Protein AF-A0A356E1S8-F1 (afdb_monomer_lite)

Secondary structure (DSSP, 8-state):
---HHHHHHHHHHH---HHHHHHHHHHHHHT-

Foldseek 3Di:
DQDPVNVLVVCCVVPVPVVVSVVVVVVVVVVD

Radius of gyration: 9.49 Å; chains: 1; bounding box: 22×16×20 Å

Structure (mmCIF, N/CA/C/O backbone):
data_AF-A0A356E1S8-F1
#
_entry.id   AF-A0A356E1S8-F1
#
loop_
_atom_site.group_PDB
_atom_site.id
_atom_site.type_symbol
_atom_site.label_atom_id
_atom_site.label_alt_id
_atom_site.label_comp_id
_atom_site.label_asym_id
_atom_site.label_entity_id
_atom_site.label_seq_id
_atom_site.pdbx_PDB_ins_code
_atom_site.Cartn_x
_atom_site.Cartn_y
_atom_site.Cartn_z
_atom_site.occupancy
_atom_site.B_iso_or_equiv
_atom_site.auth_seq_id
_atom_site.auth_comp_id
_atom_site.auth_asym_id
_atom_site.auth_atom_id
_atom_site.pdbx_PDB_model_num
ATOM 1 N N . MET A 1 1 ? 9.767 16.093 6.652 1.00 72.88 1 MET A N 1
ATOM 2 C CA . MET A 1 1 ? 9.326 15.366 5.444 1.00 72.88 1 MET A CA 1
ATOM 3 C C . MET A 1 1 ? 8.532 14.176 5.923 1.00 72.88 1 MET A C 1
ATOM 5 O O . MET A 1 1 ? 8.942 13.591 6.914 1.00 72.88 1 MET A O 1
ATOM 9 N N . VAL A 1 2 ? 7.405 13.888 5.282 1.00 78.62 2 VAL A N 1
ATOM 10 C CA . VAL A 1 2 ? 6.611 12.685 5.564 1.00 78.62 2 VAL A CA 1
ATOM 11 C C . VAL A 1 2 ? 7.362 11.485 4.984 1.00 78.62 2 VAL A C 1
ATOM 13 O O . VAL A 1 2 ? 7.844 11.583 3.852 1.00 78.62 2 VAL A O 1
ATOM 16 N N . THR A 1 3 ? 7.517 10.401 5.747 1.00 89.25 3 THR A N 1
ATOM 17 C CA . THR A 1 3 ? 8.143 9.167 5.235 1.00 89.25 3 THR A CA 1
ATOM 18 C C . THR A 1 3 ? 7.165 8.365 4.378 1.00 89.25 3 THR A C 1
ATOM 20 O O . THR A 1 3 ? 5.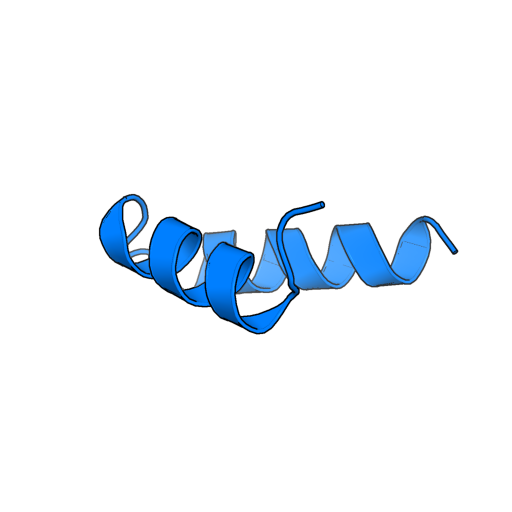954 8.596 4.402 1.00 89.25 3 THR A O 1
ATOM 23 N N . ARG A 1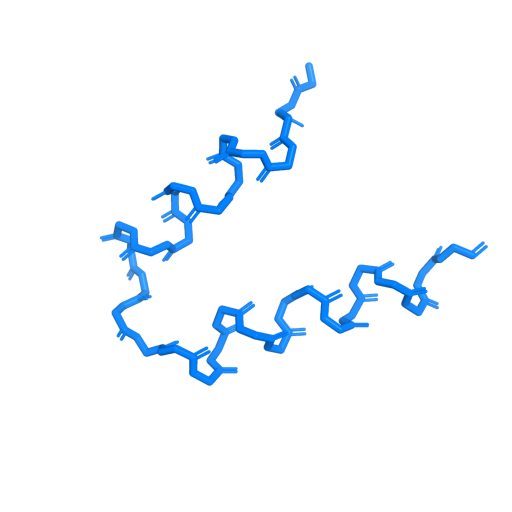 4 ? 7.676 7.391 3.617 1.00 86.38 4 ARG A N 1
ATOM 24 C CA . ARG A 1 4 ? 6.823 6.508 2.812 1.00 86.38 4 ARG A CA 1
ATOM 25 C C . ARG A 1 4 ? 5.850 5.713 3.686 1.00 86.38 4 ARG A C 1
ATOM 27 O O . ARG A 1 4 ? 4.679 5.609 3.331 1.00 86.38 4 ARG A O 1
ATOM 34 N N . GLU A 1 5 ? 6.294 5.221 4.846 1.00 90.25 5 GLU A N 1
ATOM 35 C CA . GLU A 1 5 ? 5.417 4.500 5.779 1.00 90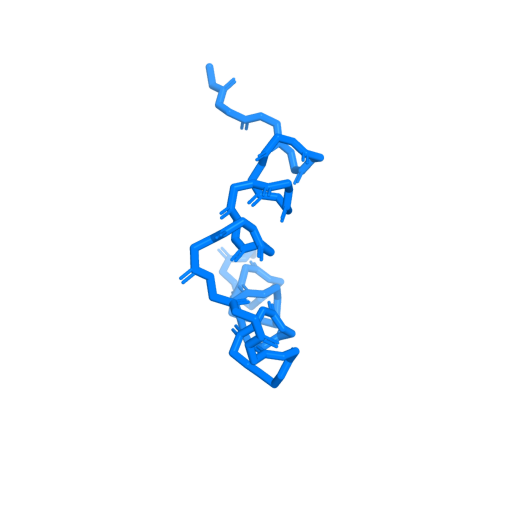.25 5 GLU A CA 1
ATOM 36 C C . GLU A 1 5 ? 4.324 5.410 6.364 1.00 90.25 5 GLU A C 1
ATOM 38 O O . GLU A 1 5 ? 3.168 4.999 6.503 1.00 90.25 5 GLU A O 1
ATOM 43 N N . GLU A 1 6 ? 4.658 6.666 6.677 1.00 90.50 6 GLU A N 1
ATOM 44 C CA . GLU A 1 6 ? 3.682 7.649 7.158 1.00 90.50 6 GLU A CA 1
ATOM 45 C C . GLU A 1 6 ? 2.647 7.994 6.075 1.00 90.50 6 GLU A C 1
ATOM 47 O O . GLU A 1 6 ? 1.450 8.080 6.367 1.00 90.50 6 GLU A O 1
ATOM 52 N N . ALA A 1 7 ? 3.084 8.138 4.820 1.00 88.44 7 ALA A N 1
ATOM 53 C CA . ALA A 1 7 ? 2.201 8.366 3.680 1.00 88.44 7 ALA A CA 1
ATOM 54 C C . ALA A 1 7 ? 1.264 7.173 3.436 1.00 88.44 7 ALA A C 1
ATOM 56 O O . ALA A 1 7 ? 0.066 7.378 3.236 1.00 88.44 7 ALA A O 1
ATOM 57 N N . GLU A 1 8 ? 1.767 5.936 3.521 1.00 89.31 8 GLU A N 1
ATOM 58 C CA . GLU A 1 8 ? 0.950 4.725 3.385 1.00 89.31 8 GLU A CA 1
ATOM 59 C C . GLU A 1 8 ? -0.146 4.657 4.454 1.00 89.31 8 GLU A C 1
ATOM 61 O O . GLU A 1 8 ? -1.320 4.433 4.144 1.00 89.31 8 GLU A O 1
ATOM 66 N N . SER A 1 9 ? 0.226 4.897 5.714 1.00 91.00 9 SER A N 1
ATOM 67 C CA . SER A 1 9 ? -0.707 4.877 6.844 1.00 91.00 9 SER A CA 1
ATOM 68 C C . SER A 1 9 ? -1.830 5.904 6.668 1.00 91.00 9 SER A C 1
ATOM 70 O O . SER A 1 9 ? -3.010 5.597 6.864 1.00 91.00 9 SER A O 1
ATOM 72 N N . LEU A 1 10 ? -1.491 7.118 6.219 1.00 91.00 10 LEU A N 1
ATOM 73 C CA . LEU A 1 10 ? -2.473 8.163 5.930 1.00 91.00 10 LEU A CA 1
ATOM 74 C C . LEU A 1 10 ? -3.356 7.813 4.727 1.00 91.00 10 LEU A C 1
ATOM 76 O O . LEU A 1 10 ? -4.575 7.986 4.798 1.00 91.00 10 LEU A O 1
ATOM 80 N N . LEU A 1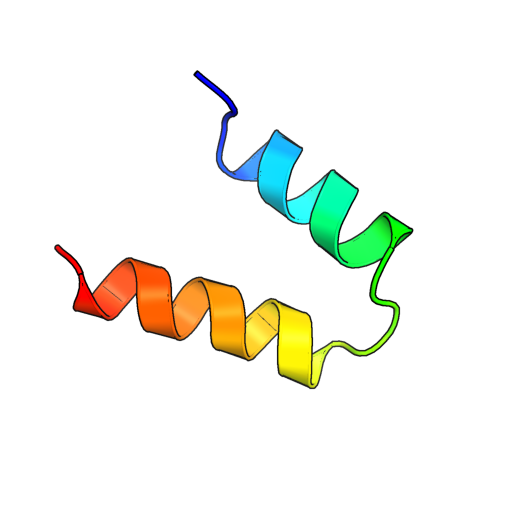 11 ? -2.774 7.288 3.647 1.00 90.00 11 LEU A N 1
ATOM 81 C CA . LEU A 1 11 ? -3.519 6.885 2.455 1.00 90.00 11 LEU A CA 1
ATOM 82 C C . LEU A 1 11 ? -4.551 5.809 2.788 1.00 90.00 11 LEU A C 1
ATOM 84 O O . LEU A 1 11 ? -5.717 5.985 2.449 1.00 90.00 11 LEU A O 1
ATOM 88 N N . ARG A 1 12 ? -4.168 4.765 3.530 1.00 90.38 12 ARG A N 1
ATOM 89 C CA . ARG A 1 12 ? -5.093 3.704 3.959 1.00 90.38 12 ARG A CA 1
ATOM 90 C C . ARG A 1 12 ? -6.155 4.207 4.939 1.00 90.38 12 ARG A C 1
ATOM 92 O O . ARG A 1 12 ? -7.294 3.750 4.893 1.00 90.38 12 ARG A O 1
ATOM 99 N N . LYS A 1 13 ? -5.814 5.170 5.805 1.00 90.81 13 LYS A N 1
ATOM 100 C CA . LYS A 1 13 ? -6.756 5.766 6.767 1.00 90.81 13 LYS A CA 1
ATOM 101 C C . LYS A 1 13 ? -7.888 6.539 6.086 1.00 90.81 13 LYS A C 1
ATOM 103 O O . LYS A 1 13 ? -9.019 6.487 6.562 1.00 90.81 13 LYS A O 1
ATOM 108 N N . TYR A 1 14 ? -7.586 7.281 5.021 1.00 90.25 14 TYR A N 1
ATOM 109 C CA . TYR A 1 14 ? -8.559 8.155 4.355 1.00 90.25 14 TYR A CA 1
ATOM 110 C C . TYR A 1 14 ? -9.121 7.575 3.050 1.00 90.25 14 TYR A C 1
ATOM 112 O O . TYR A 1 14 ? -10.202 7.981 2.631 1.00 90.25 14 TYR A O 1
ATOM 120 N N . ASN A 1 15 ? -8.434 6.608 2.437 1.00 86.88 15 ASN A N 1
ATOM 121 C CA . ASN A 1 15 ? -8.852 5.929 1.215 1.00 86.88 15 ASN A CA 1
ATOM 122 C C . ASN A 1 15 ? -8.816 4.407 1.428 1.00 86.88 15 ASN A C 1
ATOM 124 O O . ASN A 1 15 ? -7.783 3.779 1.205 1.00 86.88 15 ASN A O 1
ATOM 128 N N . PRO A 1 16 ? -9.947 3.777 1.793 1.00 81.75 16 PRO A N 1
ATOM 129 C CA . PRO A 1 16 ? -10.016 2.323 1.964 1.00 81.75 16 PRO A CA 1
ATOM 130 C C . PRO A 1 16 ? -9.955 1.556 0.630 1.00 81.75 16 PRO A C 1
ATOM 132 O O . PRO A 1 16 ? -9.970 0.328 0.617 1.00 81.75 16 PRO A O 1
ATOM 135 N N . ASN A 1 17 ? -9.937 2.260 -0.506 1.00 91.25 17 ASN A N 1
ATOM 136 C CA . ASN A 1 17 ? -9.819 1.649 -1.821 1.00 91.25 17 ASN A CA 1
ATOM 137 C C . ASN A 1 17 ? -8.345 1.391 -2.157 1.00 91.25 17 ASN A C 1
ATOM 139 O O . ASN A 1 17 ? -7.624 2.294 -2.586 1.00 91.25 17 ASN A O 1
ATOM 143 N N . GLU A 1 18 ? -7.938 0.132 -2.021 1.00 87.75 18 GLU A N 1
ATOM 144 C CA . GLU A 1 18 ? -6.586 -0.353 -2.317 1.00 87.75 18 GLU A CA 1
ATOM 145 C C . GLU A 1 18 ? -6.104 -0.000 -3.733 1.00 87.75 18 GLU A C 1
ATOM 147 O O . GL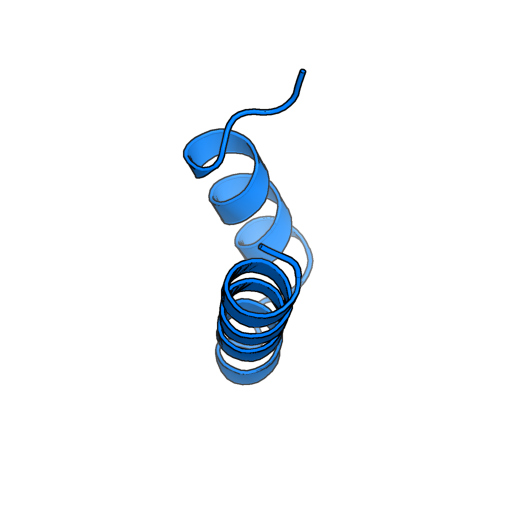U A 1 18 ? -4.921 0.269 -3.923 1.00 87.75 18 GLU A O 1
ATOM 152 N N . ALA A 1 19 ? -7.001 0.078 -4.725 1.00 87.81 19 ALA A N 1
ATOM 153 C CA . ALA A 1 19 ? -6.617 0.440 -6.091 1.00 87.81 19 ALA A CA 1
ATOM 154 C C . ALA A 1 19 ? -6.104 1.887 -6.189 1.00 87.81 19 ALA A C 1
ATOM 156 O O . ALA A 1 19 ? -5.184 2.168 -6.955 1.00 87.81 19 ALA A O 1
ATOM 157 N N . LEU A 1 20 ? -6.668 2.804 -5.393 1.00 86.12 20 LEU A N 1
ATOM 158 C CA . LEU A 1 20 ? -6.227 4.202 -5.349 1.00 86.12 20 LEU A CA 1
ATOM 159 C C . LEU A 1 20 ? -4.914 4.353 -4.574 1.00 86.12 20 LEU A C 1
ATOM 161 O O . LEU A 1 20 ? -4.061 5.143 -4.973 1.00 86.12 20 LEU A O 1
ATOM 165 N N . VAL A 1 21 ? -4.733 3.571 -3.505 1.00 87.88 21 VAL A N 1
ATOM 166 C CA . VAL A 1 21 ? -3.475 3.522 -2.743 1.00 87.88 21 VAL A CA 1
ATOM 167 C C . VAL A 1 21 ? -2.343 2.989 -3.625 1.00 87.88 21 VAL A C 1
ATOM 169 O O . VAL A 1 21 ? -1.289 3.610 -3.715 1.00 87.88 21 VAL A O 1
ATOM 172 N N . TYR A 1 22 ? -2.586 1.895 -4.350 1.00 87.88 22 TYR A N 1
ATOM 173 C CA . TYR A 1 22 ? -1.628 1.326 -5.298 1.00 87.88 22 TYR A CA 1
ATOM 174 C C . TYR A 1 22 ? -1.279 2.302 -6.430 1.00 87.88 22 TYR A C 1
ATOM 176 O O . TYR A 1 22 ? -0.104 2.509 -6.727 1.00 87.88 22 TYR A O 1
ATOM 184 N N . HIS A 1 23 ? -2.282 2.968 -7.012 1.00 88.62 23 HIS A N 1
ATOM 185 C CA . HIS A 1 23 ? -2.059 3.982 -8.044 1.00 88.62 23 HIS A CA 1
ATOM 186 C C . HIS A 1 23 ? -1.146 5.119 -7.557 1.00 88.62 23 HIS A C 1
ATOM 188 O O . HIS A 1 23 ? -0.270 5.556 -8.301 1.00 88.62 23 HIS A O 1
ATOM 194 N N . ALA A 1 24 ? -1.316 5.590 -6.316 1.00 85.81 24 ALA A N 1
ATOM 195 C CA . ALA A 1 24 ? -0.464 6.637 -5.751 1.00 85.81 24 ALA A CA 1
ATOM 196 C C . ALA A 1 24 ? 1.019 6.220 -5.700 1.00 85.81 24 ALA A C 1
ATOM 198 O O . ALA A 1 24 ? 1.881 7.030 -6.040 1.00 85.81 24 ALA A O 1
ATOM 199 N N . PHE A 1 25 ? 1.310 4.958 -5.363 1.00 85.50 25 PHE A N 1
ATOM 200 C CA . PHE A 1 25 ? 2.678 4.428 -5.366 1.00 85.50 25 PHE A CA 1
ATOM 201 C C . PHE A 1 25 ? 3.254 4.258 -6.775 1.00 85.50 25 PHE A C 1
ATOM 203 O O . PHE A 1 25 ? 4.416 4.583 -6.998 1.00 85.50 25 PHE A O 1
ATOM 210 N N . CYS A 1 26 ? 2.456 3.807 -7.747 1.00 85.44 26 CYS A N 1
ATOM 211 C CA . CYS A 1 26 ? 2.926 3.710 -9.132 1.00 85.44 26 CYS A CA 1
ATOM 212 C C . CYS A 1 26 ? 3.284 5.082 -9.720 1.00 85.44 26 CYS A C 1
ATOM 214 O O . CYS A 1 26 ? 4.271 5.199 -10.441 1.00 85.44 26 CYS A O 1
ATOM 216 N N . VAL A 1 27 ? 2.507 6.127 -9.407 1.00 84.44 27 VAL A N 1
ATOM 217 C CA . VAL A 1 27 ? 2.828 7.494 -9.843 1.00 84.44 27 VAL A CA 1
ATOM 218 C C . VAL A 1 27 ? 4.147 7.960 -9.227 1.00 84.44 27 VAL A C 1
ATOM 220 O O . VAL A 1 27 ? 4.993 8.466 -9.960 1.00 84.44 27 VAL A O 1
ATOM 223 N N . GLU A 1 28 ? 4.354 7.744 -7.924 1.00 82.38 28 GLU A N 1
ATOM 224 C CA . GLU A 1 28 ? 5.613 8.071 -7.235 1.00 82.38 28 GLU A CA 1
ATOM 225 C C . GLU A 1 28 ? 6.831 7.463 -7.950 1.00 82.38 28 GLU A C 1
ATOM 227 O O . GLU A 1 28 ? 7.786 8.178 -8.245 1.00 82.38 28 GLU A O 1
ATOM 232 N N . GLU A 1 29 ? 6.775 6.172 -8.293 1.00 80.38 29 GLU A N 1
ATOM 233 C CA . GLU A 1 29 ? 7.870 5.466 -8.975 1.00 80.38 29 GLU A CA 1
ATOM 234 C C . GLU A 1 29 ?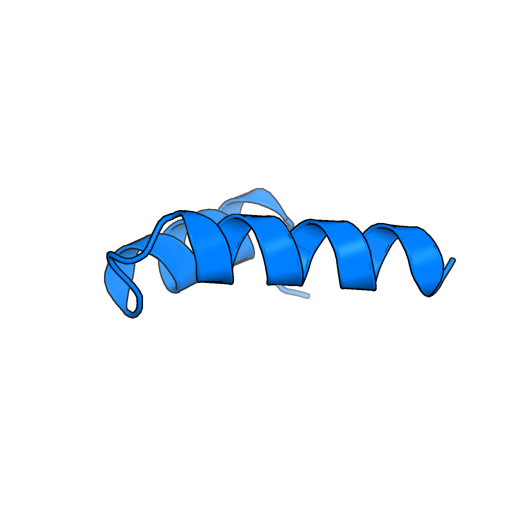 8.194 6.042 -10.360 1.00 80.38 29 GLU A C 1
ATOM 236 O O . GLU A 1 29 ? 9.343 6.004 -10.790 1.00 80.38 29 GLU A O 1
ATOM 241 N N . THR A 1 30 ? 7.202 6.606 -11.053 1.00 80.38 30 THR A N 1
ATOM 242 C CA . THR A 1 30 ? 7.391 7.224 -12.378 1.00 80.38 30 THR A CA 1
ATOM 243 C C . THR A 1 30 ? 7.868 8.678 -12.341 1.00 80.38 30 THR A C 1
ATOM 245 O O . THR A 1 30 ? 8.183 9.234 -13.391 1.00 80.38 30 THR A O 1
ATOM 248 N N . MET A 1 31 ? 7.897 9.313 -11.165 1.00 73.19 31 MET A N 1
ATOM 249 C CA . MET A 1 31 ? 8.358 10.699 -10.992 1.00 73.19 31 MET A CA 1
ATOM 250 C C . MET A 1 31 ? 9.845 10.811 -10.603 1.00 73.19 31 MET A C 1
ATOM 252 O O . MET A 1 31 ? 10.326 11.930 -10.410 1.00 73.19 31 MET A O 1
ATOM 256 N N . ALA A 1 32 ? 10.550 9.681 -10.483 1.00 57.38 32 ALA A N 1
ATOM 257 C CA . ALA A 1 32 ? 11.998 9.591 -10.266 1.00 57.38 32 ALA A CA 1
ATOM 258 C C . ALA A 1 32 ? 12.778 9.617 -11.592 1.00 57.38 32 ALA A C 1
ATOM 260 O O . ALA A 1 32 ? 13.877 10.219 -11.601 1.00 57.38 32 ALA A O 1
#

pLDDT: mean 85.31, std 6.92, range [57.38, 91.25]

Sequence (32 aa):
MVTREEAESLLRKYNPNEALVYHAFCVEETMA